Protein AF-A0A7I7MIK4-F1 (afdb_monomer_lite)

Sequence (98 aa):
MEDERFSVLLGRLRAVGGFANLFVKGDGRVRTASVIGESCAIPAPDDKMVGSDSPGANATVGMFFDYLERQPNGVAVSAAVGHPACARDAKTVEFATV

Radius of gyration: 14.72 Å; chains: 1; bounding box: 45×27×31 Å

pLDDT: mean 75.13, std 16.48, range [34.5, 91.94]

Foldseek 3Di:
DQQAFPVVVLVVCLVQQNWDWDWDDDDVDTDIDTGDDPVPQPDDWPEACDDPSPDDRRHGNNNQSVVQVVTPSGYHPPVNHPDGRDDPDDDDDDDPDD

Secondary structure (DSSP, 8-state):
-TTSBHHHHHHHHHHTTS-EEEEEEETTEEEEEEE--GGG-SSPPSB---GGGSPPTT-BHHHHHHHHTT-TT-B--GGG-SSPPPP-----------

Organism: NCBI:txid398694

Structure (mmCIF, N/CA/C/O backbone):
data_AF-A0A7I7MIK4-F1
#
_entry.id   AF-A0A7I7MIK4-F1
#
loop_
_atom_site.group_PDB
_atom_site.id
_atom_site.type_symbol
_atom_site.label_atom_id
_atom_site.label_alt_id
_atom_site.label_comp_id
_atom_site.label_asym_id
_atom_site.label_entity_id
_atom_site.label_seq_id
_atom_site.pdbx_PDB_ins_code
_atom_site.Cartn_x
_atom_site.Cartn_y
_atom_site.Cartn_z
_atom_site.occupancy
_atom_site.B_iso_or_equiv
_atom_site.auth_seq_id
_atom_site.auth_comp_id
_atom_site.auth_asym_id
_atom_site.auth_atom_id
_atom_site.pdbx_PDB_model_num
ATOM 1 N N . MET A 1 1 ? -8.235 1.560 12.370 1.00 76.62 1 MET A N 1
ATOM 2 C CA . MET A 1 1 ? -7.750 0.979 11.093 1.00 76.62 1 MET A CA 1
ATOM 3 C C . MET A 1 1 ? -6.317 1.396 10.814 1.00 76.62 1 MET A C 1
ATOM 5 O O . MET A 1 1 ? -5.599 0.591 10.247 1.00 76.62 1 MET A O 1
ATOM 9 N N . GLU A 1 2 ? -5.880 2.593 11.219 1.00 86.69 2 GLU A N 1
ATOM 10 C CA . GLU A 1 2 ? -4.471 2.993 11.077 1.00 86.69 2 GLU A CA 1
ATOM 11 C C . GLU A 1 2 ? -3.498 2.077 11.837 1.00 86.69 2 GLU A C 1
ATOM 13 O O . GLU A 1 2 ? -2.446 1.764 11.292 1.00 86.69 2 GLU A O 1
ATOM 18 N N . ASP A 1 3 ? -3.875 1.560 13.012 1.00 90.62 3 ASP A N 1
ATOM 19 C CA . ASP A 1 3 ? -3.048 0.621 13.802 1.00 90.62 3 ASP A CA 1
ATOM 20 C C . ASP A 1 3 ? -2.996 -0.804 13.244 1.00 90.62 3 ASP A C 1
ATOM 22 O O . ASP A 1 3 ? -2.288 -1.670 13.762 1.00 90.62 3 ASP A O 1
ATOM 26 N N . GLU A 1 4 ? -3.782 -1.092 12.207 1.00 91.25 4 GLU A N 1
ATOM 27 C CA . GLU A 1 4 ? -3.749 -2.402 11.585 1.00 91.25 4 GLU A CA 1
ATOM 28 C C . GLU A 1 4 ? -2.364 -2.667 10.993 1.00 91.25 4 GLU A C 1
ATOM 30 O O . GLU A 1 4 ? -1.730 -1.779 10.425 1.00 91.25 4 GLU A O 1
ATOM 35 N N . ARG A 1 5 ? -1.899 -3.915 11.082 1.00 89.75 5 ARG A N 1
ATOM 36 C CA . ARG A 1 5 ? -0.648 -4.315 10.441 1.00 89.75 5 ARG A CA 1
ATOM 37 C C . ARG A 1 5 ? -0.741 -4.145 8.928 1.00 89.75 5 ARG A C 1
ATOM 39 O O . ARG A 1 5 ? -1.636 -4.692 8.283 1.00 89.75 5 ARG A O 1
ATOM 46 N N . PHE A 1 6 ? 0.264 -3.496 8.352 1.00 86.50 6 PHE A N 1
ATOM 47 C CA . PHE A 1 6 ? 0.384 -3.312 6.910 1.00 86.50 6 PHE A CA 1
ATOM 48 C C . PHE A 1 6 ? 0.361 -4.652 6.157 1.00 86.50 6 PHE A C 1
ATOM 50 O O . PHE A 1 6 ? -0.256 -4.773 5.102 1.00 86.50 6 PHE A O 1
ATOM 57 N N . SER A 1 7 ? 0.935 -5.706 6.743 1.00 84.50 7 SER A N 1
ATOM 58 C CA . SER A 1 7 ? 0.908 -7.065 6.185 1.00 84.50 7 SER A CA 1
ATOM 59 C C . SER A 1 7 ? -0.505 -7.633 6.001 1.00 84.50 7 SER A C 1
ATOM 61 O O . SER A 1 7 ? -0.750 -8.365 5.039 1.00 84.50 7 SER A O 1
ATOM 63 N N . VAL A 1 8 ? -1.446 -7.273 6.876 1.00 89.06 8 VAL A N 1
ATOM 64 C CA . VAL A 1 8 ? -2.851 -7.693 6.786 1.00 89.06 8 VAL A CA 1
ATOM 65 C C . VAL A 1 8 ? -3.549 -6.947 5.647 1.00 89.06 8 VAL A C 1
ATOM 67 O O . VAL A 1 8 ? -4.224 -7.575 4.828 1.00 89.06 8 VAL A O 1
ATOM 70 N N . LEU A 1 9 ? -3.314 -5.636 5.522 1.00 87.19 9 LEU A N 1
ATOM 71 C CA . LEU A 1 9 ? -3.792 -4.841 4.389 1.00 87.19 9 LEU A CA 1
ATOM 72 C C . LEU A 1 9 ? -3.266 -5.388 3.052 1.00 87.19 9 LEU A C 1
ATOM 74 O O . LEU A 1 9 ? -4.052 -5.588 2.126 1.00 87.19 9 LEU A O 1
ATOM 78 N N . LEU A 1 10 ? -1.970 -5.706 2.966 1.00 84.81 10 LEU A N 1
ATOM 79 C CA . LEU A 1 10 ? -1.367 -6.333 1.785 1.00 84.81 10 LEU A CA 1
ATOM 80 C C . LEU A 1 10 ? -1.993 -7.692 1.456 1.00 84.81 10 LEU A C 1
ATOM 82 O O . LEU A 1 10 ? -2.131 -8.050 0.288 1.00 84.81 10 LEU A O 1
ATOM 86 N N . GLY A 1 11 ? -2.361 -8.475 2.473 1.00 83.81 11 GLY A N 1
ATOM 87 C CA . GLY A 1 11 ? -3.111 -9.718 2.293 1.00 83.81 11 GLY A CA 1
ATOM 88 C C . GLY A 1 11 ? -4.457 -9.485 1.603 1.00 83.81 11 GLY A C 1
ATOM 89 O O . GLY A 1 11 ? -4.790 -10.191 0.653 1.00 83.81 11 GLY A O 1
ATOM 90 N N . ARG A 1 12 ? -5.199 -8.451 2.017 1.00 86.88 12 ARG A N 1
ATOM 91 C CA . ARG A 1 12 ? -6.486 -8.104 1.393 1.00 86.88 12 ARG A CA 1
ATOM 92 C C . ARG A 1 12 ? -6.340 -7.520 -0.004 1.00 86.88 12 ARG A C 1
ATOM 94 O O . ARG A 1 12 ? -7.094 -7.915 -0.883 1.00 86.88 12 ARG A O 1
ATOM 101 N N . LEU A 1 13 ? -5.362 -6.639 -0.221 1.00 83.94 13 LEU A N 1
ATOM 102 C CA . LEU A 1 13 ? -5.045 -6.124 -1.555 1.00 83.94 13 LEU A CA 1
ATOM 103 C C . LEU A 1 13 ? -4.766 -7.278 -2.520 1.00 83.94 13 LEU A C 1
ATOM 105 O O . LEU A 1 13 ? -5.357 -7.340 -3.591 1.00 83.94 13 LEU A O 1
ATOM 109 N N . ARG A 1 14 ? -3.955 -8.255 -2.096 1.00 80.19 14 ARG A N 1
ATOM 110 C CA . ARG A 1 14 ? -3.701 -9.485 -2.860 1.00 80.19 14 ARG A CA 1
ATOM 111 C C . ARG A 1 14 ? -4.970 -10.261 -3.189 1.00 80.19 14 ARG A C 1
ATOM 113 O O . ARG A 1 14 ? -5.139 -10.683 -4.328 1.00 80.19 14 ARG A O 1
ATOM 120 N N . ALA A 1 15 ? -5.862 -10.428 -2.216 1.00 79.38 15 ALA A N 1
ATOM 121 C CA . ALA A 1 15 ? -7.101 -11.179 -2.400 1.00 79.38 15 ALA A CA 1
ATOM 122 C C . ALA A 1 15 ? -8.033 -10.573 -3.469 1.00 79.38 15 ALA A C 1
ATOM 124 O O . ALA A 1 15 ? -8.792 -11.315 -4.087 1.00 79.38 15 ALA A O 1
ATOM 125 N N . VAL A 1 16 ? -7.949 -9.259 -3.720 1.00 77.25 16 VAL A N 1
ATOM 126 C CA . VAL A 1 16 ? -8.744 -8.550 -4.744 1.00 77.25 16 VAL A CA 1
ATOM 127 C C . VAL A 1 16 ? -7.971 -8.269 -6.041 1.00 77.25 16 VAL A C 1
ATOM 129 O O . VAL A 1 16 ? -8.418 -7.486 -6.872 1.00 77.25 16 VAL A O 1
ATOM 132 N N . GLY A 1 17 ? -6.809 -8.901 -6.237 1.00 74.88 17 GLY A N 1
ATOM 133 C CA . GLY A 1 17 ? -6.005 -8.746 -7.455 1.00 74.88 17 GLY A CA 1
ATOM 134 C C . GLY A 1 17 ? -5.022 -7.573 -7.430 1.00 74.88 17 GLY A C 1
ATOM 135 O O . GLY A 1 17 ? -4.480 -7.212 -8.463 1.00 74.88 17 GLY A O 1
ATOM 136 N N . GLY A 1 18 ? -4.759 -6.980 -6.269 1.00 78.62 18 GLY A N 1
ATOM 137 C CA . GLY A 1 18 ? -3.710 -5.974 -6.090 1.00 78.62 18 GLY A CA 1
ATOM 138 C C . GLY A 1 18 ? -4.124 -4.538 -6.405 1.00 78.62 18 GLY A C 1
ATOM 139 O O . GLY A 1 18 ? -3.329 -3.640 -6.160 1.00 78.62 18 GLY A O 1
ATOM 140 N N . PHE A 1 19 ? -5.352 -4.299 -6.873 1.00 82.44 19 PHE A N 1
ATOM 141 C CA . PHE A 1 19 ? -5.865 -2.961 -7.183 1.00 82.44 19 PHE A CA 1
ATOM 142 C C . PHE A 1 19 ? -7.057 -2.626 -6.293 1.00 82.44 19 PHE A C 1
ATOM 144 O O . PHE A 1 19 ? -7.993 -3.417 -6.180 1.00 82.44 19 PHE A O 1
ATOM 151 N N . ALA A 1 20 ? -7.025 -1.464 -5.644 1.00 85.44 20 ALA A N 1
ATOM 152 C CA . ALA A 1 20 ? -8.093 -1.026 -4.751 1.00 85.44 20 ALA A CA 1
ATOM 153 C C . ALA A 1 20 ? -8.007 0.471 -4.451 1.00 85.44 20 ALA A C 1
ATOM 155 O O . ALA A 1 20 ? -6.924 1.051 -4.438 1.00 85.44 20 ALA A O 1
ATOM 156 N N . ASN A 1 21 ? -9.146 1.064 -4.094 1.00 88.19 21 ASN A N 1
ATOM 157 C CA . ASN A 1 21 ? -9.177 2.341 -3.390 1.00 88.19 21 ASN A CA 1
ATOM 158 C C . ASN A 1 21 ? -9.213 2.067 -1.886 1.00 88.19 21 ASN A C 1
ATOM 160 O O . ASN A 1 21 ? -10.095 1.366 -1.385 1.00 88.19 21 ASN A O 1
ATOM 164 N N . LEU A 1 22 ? -8.237 2.604 -1.173 1.00 88.38 22 LEU A N 1
ATOM 165 C CA . LEU A 1 22 ? -8.107 2.488 0.266 1.00 88.38 22 LEU A CA 1
ATOM 166 C C . LEU A 1 22 ? -8.709 3.724 0.914 1.00 88.38 22 LEU A C 1
ATOM 168 O O . LEU A 1 22 ? -8.292 4.838 0.618 1.00 88.38 22 LEU A O 1
ATOM 172 N N . PHE A 1 23 ? -9.641 3.509 1.836 1.00 88.50 23 PHE A N 1
ATOM 173 C CA . PHE A 1 23 ? -10.171 4.541 2.717 1.00 88.50 23 PHE A CA 1
ATOM 174 C C . PHE A 1 23 ? -9.879 4.114 4.146 1.00 88.50 23 PHE A C 1
ATOM 176 O O . PHE A 1 23 ? -10.374 3.086 4.613 1.00 88.50 23 PHE A O 1
ATOM 183 N N . VAL A 1 24 ? -9.042 4.879 4.835 1.00 87.38 24 VAL A N 1
ATOM 184 C CA . VAL A 1 24 ? -8.607 4.568 6.193 1.00 87.38 24 VAL A CA 1
ATOM 185 C C . VAL A 1 24 ? -9.043 5.696 7.104 1.00 87.38 24 VAL A C 1
ATOM 187 O O . VAL A 1 24 ? -8.625 6.840 6.951 1.00 87.38 24 VAL A O 1
ATOM 190 N N . LYS A 1 25 ? -9.908 5.366 8.063 1.00 85.94 25 LYS A N 1
ATOM 191 C CA . LYS A 1 25 ? -10.293 6.285 9.131 1.00 85.94 25 LYS A CA 1
ATOM 192 C C . LYS A 1 25 ? -9.249 6.228 10.250 1.00 85.94 25 LYS A C 1
ATOM 194 O O . LYS A 1 25 ? -9.024 5.158 10.828 1.00 85.94 25 LYS A O 1
ATOM 199 N N . GLY A 1 26 ? -8.653 7.382 10.516 1.00 78.62 26 GLY A N 1
ATOM 200 C CA . GLY A 1 26 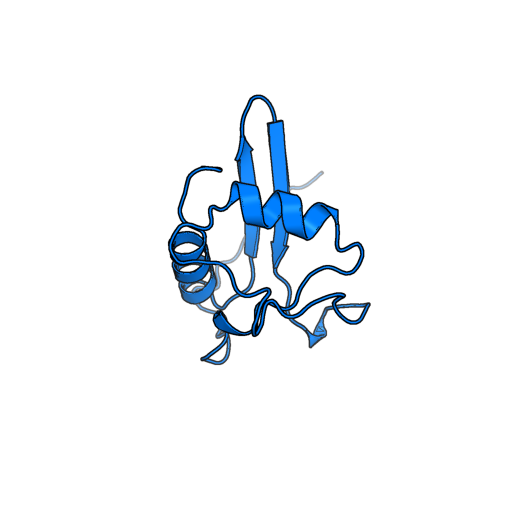? -7.743 7.679 11.619 1.00 78.62 26 GLY A CA 1
ATOM 201 C C . GLY A 1 26 ? -8.326 8.732 12.557 1.00 78.62 26 GLY A C 1
ATOM 202 O O . GLY A 1 26 ? -9.504 9.081 12.431 1.00 78.62 26 GLY A O 1
ATOM 203 N N . ASP A 1 27 ? -7.504 9.247 13.470 1.00 79.31 27 ASP A N 1
ATOM 204 C CA . ASP A 1 27 ? -7.863 10.244 14.492 1.00 79.31 27 ASP A CA 1
ATOM 205 C C . ASP A 1 27 ? -8.571 11.479 13.907 1.00 79.31 27 ASP A C 1
ATOM 207 O O . ASP A 1 27 ? -7.959 12.456 13.482 1.00 79.31 27 ASP A O 1
ATOM 211 N N . GLY A 1 28 ? -9.902 11.416 13.839 1.00 81.56 28 GLY A N 1
ATOM 212 C CA . GLY A 1 28 ? -10.757 12.483 13.317 1.00 81.56 28 GLY A CA 1
ATOM 213 C C . GLY A 1 28 ? -10.671 12.737 11.805 1.00 81.56 28 GLY A C 1
ATOM 214 O O . GLY A 1 28 ? -11.370 13.622 11.317 1.00 81.56 28 GLY A O 1
ATOM 215 N N . ARG A 1 29 ? -9.875 11.973 11.045 1.00 86.44 29 ARG A N 1
ATOM 216 C CA . ARG A 1 29 ? -9.679 12.168 9.595 1.00 86.44 29 ARG A CA 1
ATOM 217 C C . ARG A 1 29 ? -9.814 10.874 8.800 1.00 86.44 29 ARG A C 1
ATOM 219 O O . ARG A 1 29 ? -9.640 9.778 9.326 1.00 86.44 29 ARG A O 1
ATOM 226 N N . VAL A 1 30 ? -10.112 11.007 7.511 1.00 87.12 30 VAL A N 1
ATOM 227 C CA . VAL A 1 30 ? -10.080 9.899 6.550 1.00 87.12 30 VAL A CA 1
ATOM 228 C C . VAL A 1 30 ? -8.943 10.157 5.574 1.00 87.12 30 VAL A C 1
ATOM 230 O O . VAL A 1 30 ? -8.901 11.207 4.939 1.00 87.12 30 VAL A O 1
ATOM 233 N N . ARG A 1 31 ? -8.023 9.201 5.470 1.00 87.94 31 ARG A N 1
ATOM 234 C CA . ARG A 1 31 ? -6.948 9.189 4.479 1.00 87.94 31 ARG A CA 1
ATOM 235 C C . ARG A 1 31 ? -7.311 8.247 3.344 1.00 87.94 31 ARG A C 1
ATOM 237 O O . ARG A 1 31 ? -7.935 7.206 3.570 1.00 87.94 31 ARG A O 1
ATOM 244 N N . THR A 1 32 ? -6.928 8.618 2.127 1.00 90.81 32 THR A N 1
ATOM 245 C CA . THR A 1 32 ? -7.280 7.865 0.922 1.00 90.81 32 THR A CA 1
ATOM 246 C C . THR A 1 32 ? -6.056 7.597 0.069 1.00 90.81 32 THR A C 1
ATOM 248 O O . THR A 1 32 ? -5.240 8.498 -0.108 1.00 90.81 32 THR A O 1
ATOM 251 N N . ALA A 1 33 ? -5.934 6.392 -0.476 1.00 87.94 33 ALA A N 1
ATOM 252 C CA . ALA A 1 33 ? -4.887 6.055 -1.437 1.00 87.94 33 ALA A CA 1
ATOM 253 C C . ALA A 1 33 ? -5.436 5.108 -2.502 1.00 87.94 33 ALA A C 1
ATOM 255 O O . ALA A 1 33 ? -6.231 4.220 -2.192 1.00 87.94 33 ALA A O 1
ATOM 256 N N . SER A 1 34 ? -4.984 5.270 -3.740 1.00 88.19 34 SER A N 1
ATOM 257 C CA . SER A 1 34 ? -5.358 4.394 -4.849 1.00 88.19 34 SER A CA 1
ATOM 258 C C . SER A 1 34 ? -4.200 3.466 -5.179 1.00 88.19 34 SER A C 1
ATOM 260 O O . SER A 1 34 ? -3.085 3.920 -5.427 1.00 88.19 34 SER A O 1
ATOM 262 N N . VAL A 1 35 ? -4.467 2.165 -5.203 1.00 86.44 35 VAL A N 1
ATOM 263 C CA . VAL A 1 35 ? -3.532 1.154 -5.695 1.00 86.44 35 VAL A CA 1
ATOM 264 C C . VAL A 1 35 ? -3.933 0.816 -7.123 1.00 86.44 35 VAL A C 1
ATOM 266 O O . VAL A 1 35 ? -5.008 0.258 -7.356 1.00 86.44 35 VAL A O 1
ATOM 269 N N . ILE A 1 36 ? -3.079 1.192 -8.070 1.00 82.25 36 ILE A N 1
ATOM 270 C CA . ILE A 1 36 ? -3.314 1.076 -9.512 1.00 82.25 36 ILE A CA 1
ATOM 271 C C . ILE A 1 36 ? -2.287 0.145 -10.158 1.00 82.25 36 ILE A C 1
ATOM 273 O O . ILE A 1 36 ? -1.217 -0.105 -9.604 1.00 82.25 36 ILE A O 1
ATOM 277 N N . GLY A 1 37 ? -2.617 -0.368 -11.342 1.00 79.06 37 GLY A N 1
ATOM 278 C CA . GLY A 1 37 ? -1.659 -1.090 -12.175 1.00 79.06 37 GLY A CA 1
ATOM 279 C C . GLY A 1 37 ? -0.552 -0.177 -12.673 1.00 79.06 37 GLY A C 1
ATOM 280 O O . GLY A 1 37 ? -0.810 0.974 -13.013 1.00 79.06 37 GLY A O 1
ATOM 281 N N . GLU A 1 38 ? 0.664 -0.714 -12.769 1.00 73.75 38 GLU A N 1
ATOM 282 C CA . GLU A 1 38 ? 1.821 0.004 -13.321 1.00 73.75 38 GLU A CA 1
ATOM 283 C C . GLU A 1 38 ? 1.546 0.509 -14.744 1.00 73.75 38 GLU A C 1
ATOM 285 O O . GLU A 1 38 ? 1.890 1.636 -15.075 1.00 73.75 38 GLU A O 1
ATOM 290 N N . SER A 1 39 ? 0.818 -0.263 -15.558 1.00 75.75 39 SER A N 1
ATOM 291 C CA . SER A 1 39 ? 0.389 0.148 -16.903 1.00 75.75 39 SER A CA 1
ATOM 292 C C . SER A 1 39 ? -0.555 1.356 -16.928 1.00 75.75 39 SER A C 1
ATOM 294 O O . SER A 1 39 ? -0.742 1.961 -17.981 1.00 75.75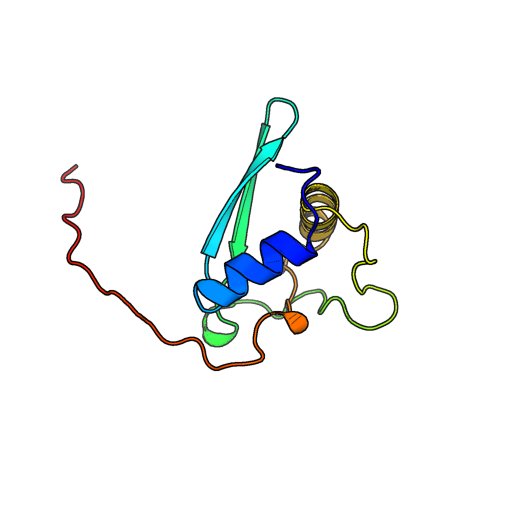 39 SER A O 1
ATOM 296 N N . CYS A 1 40 ? -1.172 1.692 -15.795 1.00 75.31 40 CYS A N 1
ATOM 297 C CA . CYS A 1 40 ? -2.054 2.844 -15.632 1.00 75.31 40 CYS A CA 1
ATOM 298 C C . CYS A 1 40 ? -1.389 3.987 -14.848 1.00 75.31 40 CYS A C 1
ATOM 300 O O . CYS A 1 40 ? -2.015 5.030 -14.663 1.00 75.31 40 CYS A O 1
ATOM 302 N N . ALA A 1 41 ? -0.155 3.804 -14.371 1.00 75.31 41 ALA A N 1
ATOM 303 C CA . ALA A 1 41 ? 0.592 4.848 -13.687 1.00 75.31 41 ALA A CA 1
ATOM 304 C C . ALA A 1 41 ? 1.179 5.828 -14.716 1.00 75.31 41 ALA A C 1
ATOM 306 O O . ALA A 1 41 ? 1.802 5.425 -15.695 1.00 75.31 41 ALA A O 1
ATOM 307 N N . ILE A 1 42 ? 0.944 7.127 -14.507 1.00 62.66 42 ILE A N 1
ATOM 308 C CA . ILE A 1 42 ? 1.440 8.198 -15.385 1.00 62.66 42 ILE A CA 1
ATOM 309 C C . ILE A 1 42 ? 2.924 8.510 -15.089 1.00 62.66 42 ILE A C 1
ATOM 311 O O . ILE A 1 42 ? 3.692 8.645 -16.042 1.00 62.66 42 ILE A O 1
ATOM 315 N N . PRO A 1 43 ? 3.360 8.606 -13.813 1.00 70.62 43 PRO A N 1
ATOM 316 C CA . PRO A 1 43 ? 4.773 8.725 -13.463 1.00 70.62 43 PRO A CA 1
ATOM 317 C C . PRO A 1 43 ? 5.396 7.389 -13.018 1.00 70.62 43 PRO A C 1
ATOM 319 O O . PRO A 1 43 ? 4.703 6.464 -12.592 1.00 70.62 43 PRO A O 1
ATOM 322 N N . ALA A 1 44 ? 6.731 7.321 -13.064 1.00 77.44 44 ALA A N 1
ATOM 323 C CA . ALA A 1 44 ? 7.482 6.288 -12.354 1.00 77.44 44 ALA A CA 1
ATOM 324 C C . ALA A 1 44 ? 7.336 6.492 -10.831 1.00 77.44 44 ALA A C 1
ATOM 326 O O . ALA A 1 44 ? 7.308 7.639 -10.385 1.00 77.44 44 ALA A O 1
ATOM 327 N N . PRO A 1 45 ? 7.258 5.412 -10.037 1.00 82.38 45 PRO A N 1
ATOM 328 C CA . PRO A 1 45 ? 7.140 5.516 -8.587 1.00 82.38 45 PRO A CA 1
ATOM 329 C C . PRO A 1 45 ? 8.430 6.072 -7.974 1.00 82.38 45 PRO A C 1
ATOM 331 O O . PRO A 1 45 ? 9.525 5.759 -8.449 1.00 82.38 45 PRO A O 1
ATOM 334 N N . ASP A 1 46 ? 8.303 6.829 -6.884 1.00 81.75 46 ASP A N 1
ATOM 335 C CA . ASP A 1 46 ? 9.460 7.377 -6.165 1.00 81.75 46 ASP A CA 1
ATOM 336 C C . ASP A 1 46 ? 10.228 6.287 -5.401 1.00 81.75 46 ASP A C 1
A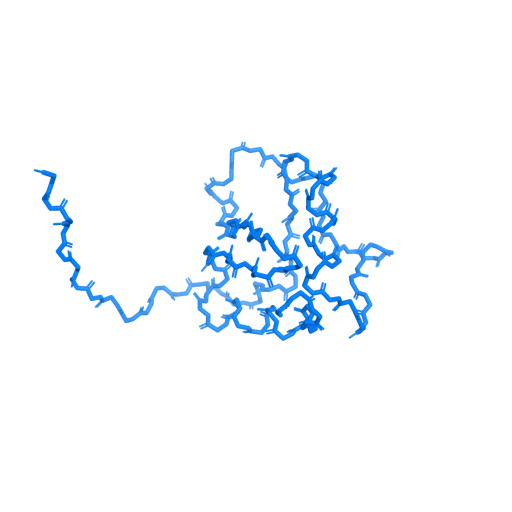TOM 338 O O . ASP A 1 46 ? 11.442 6.380 -5.232 1.00 81.75 46 ASP A O 1
ATOM 342 N N . ASP A 1 47 ? 9.537 5.223 -4.975 1.00 83.38 47 ASP A N 1
ATOM 343 C CA . ASP A 1 47 ? 10.135 4.102 -4.244 1.00 83.38 47 ASP A CA 1
ATOM 344 C C . ASP A 1 47 ? 9.450 2.760 -4.580 1.00 83.38 47 ASP A C 1
ATOM 346 O O . ASP A 1 47 ? 8.365 2.702 -5.164 1.00 83.38 47 ASP A O 1
ATOM 350 N N . LYS A 1 48 ? 10.093 1.653 -4.206 1.00 80.06 48 LYS A N 1
ATOM 351 C CA . LYS A 1 48 ? 9.630 0.266 -4.340 1.00 80.06 48 LYS A CA 1
ATOM 352 C C . LYS A 1 48 ? 9.499 -0.471 -2.996 1.00 80.06 48 LYS A C 1
ATOM 354 O O . LYS A 1 48 ? 9.097 -1.635 -2.998 1.00 80.06 48 LYS A O 1
ATOM 359 N N . MET A 1 49 ? 9.851 0.161 -1.869 1.00 77.44 49 MET A N 1
ATOM 360 C CA . MET A 1 49 ? 9.820 -0.427 -0.515 1.00 77.44 49 MET A CA 1
ATOM 361 C C . MET A 1 49 ? 10.583 -1.754 -0.416 1.00 77.44 49 MET A C 1
ATOM 363 O O . MET A 1 49 ? 10.080 -2.755 0.101 1.00 77.44 49 MET A O 1
ATOM 367 N N . VAL A 1 50 ? 11.796 -1.783 -0.962 1.00 77.94 50 VAL A N 1
ATOM 368 C CA . VAL A 1 50 ? 12.676 -2.959 -0.946 1.00 77.94 50 VAL A CA 1
ATOM 369 C C . VAL A 1 50 ? 13.929 -2.679 -0.123 1.00 77.94 50 VAL A C 1
ATOM 371 O O . VAL A 1 50 ? 14.329 -1.534 0.056 1.00 77.94 50 VAL A O 1
ATOM 374 N N . GLY A 1 51 ? 14.579 -3.734 0.372 1.00 76.12 51 GLY A N 1
ATOM 375 C CA . GLY A 1 51 ? 15.809 -3.590 1.152 1.00 76.12 51 GLY A CA 1
ATOM 376 C C . GLY A 1 51 ? 15.566 -2.897 2.495 1.00 76.12 51 GLY A C 1
ATOM 377 O O . GLY A 1 51 ? 14.718 -3.337 3.269 1.00 76.12 51 GLY A O 1
ATOM 378 N N . SER A 1 52 ? 16.328 -1.837 2.772 1.00 74.00 52 SER A N 1
ATOM 379 C CA . SER A 1 52 ? 16.252 -1.058 4.018 1.00 74.00 52 SER A CA 1
ATOM 380 C C . SER A 1 52 ? 14.912 -0.358 4.229 1.00 74.00 52 SER A C 1
ATOM 382 O O . SER A 1 52 ? 14.514 -0.167 5.374 1.00 74.00 52 SER A O 1
ATOM 384 N N . ASP A 1 53 ? 14.209 -0.028 3.146 1.00 71.62 53 ASP A N 1
ATOM 385 C CA . ASP A 1 53 ? 12.924 0.681 3.173 1.00 71.62 53 ASP A CA 1
ATOM 386 C C . ASP A 1 53 ? 11.726 -0.282 3.177 1.00 71.62 53 ASP A C 1
ATOM 388 O O . ASP A 1 53 ? 10.563 0.124 3.098 1.00 71.62 53 ASP A O 1
ATOM 392 N N . SER A 1 54 ? 11.997 -1.587 3.298 1.00 77.69 54 SER A N 1
ATOM 393 C CA . SER A 1 54 ? 10.958 -2.594 3.479 1.00 77.69 54 SER A CA 1
ATOM 394 C C . SER A 1 54 ? 10.246 -2.398 4.825 1.00 77.69 54 SER A C 1
ATOM 396 O O . SER A 1 54 ? 10.901 -2.280 5.865 1.00 77.69 54 SER A O 1
ATOM 398 N N . PRO A 1 55 ? 8.904 -2.471 4.862 1.00 80.31 55 PRO A N 1
ATOM 399 C CA . PRO A 1 55 ? 8.149 -2.445 6.106 1.00 80.31 55 PRO A CA 1
ATOM 400 C C . PRO A 1 55 ? 8.597 -3.553 7.055 1.00 80.31 55 PRO A C 1
ATOM 402 O O . PRO A 1 55 ? 8.653 -4.727 6.679 1.00 80.31 55 PRO A O 1
ATOM 405 N N . GLY A 1 56 ? 8.856 -3.191 8.310 1.00 79.38 56 GLY A N 1
ATOM 406 C CA . GLY A 1 56 ? 9.058 -4.168 9.376 1.00 79.38 56 GLY A CA 1
ATOM 407 C C . GLY A 1 56 ? 7.778 -4.955 9.687 1.00 79.38 56 GLY A C 1
ATOM 408 O O . GLY A 1 56 ? 6.669 -4.542 9.34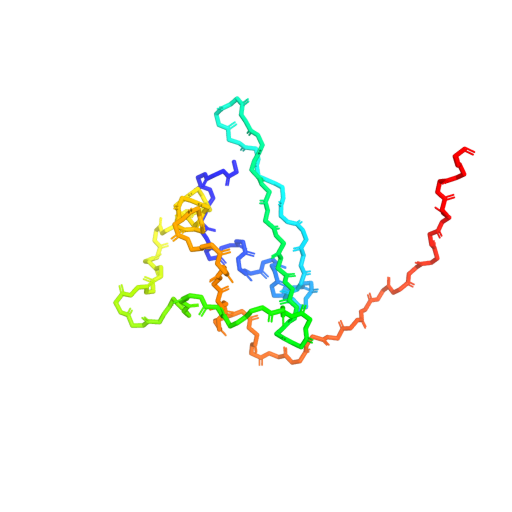9 1.00 79.38 56 GLY A O 1
ATOM 409 N N . ALA A 1 57 ? 7.907 -6.071 10.411 1.00 82.00 57 ALA A N 1
ATOM 410 C CA . ALA A 1 57 ? 6.776 -6.942 10.770 1.00 82.00 57 ALA A CA 1
ATOM 411 C C . ALA A 1 57 ? 5.654 -6.236 11.565 1.00 82.00 57 ALA A C 1
ATOM 413 O O . ALA A 1 57 ? 4.505 -6.682 11.551 1.00 82.00 57 ALA A O 1
ATOM 414 N N . ASN A 1 58 ? 5.995 -5.131 12.234 1.00 84.88 58 ASN A N 1
ATOM 415 C CA . ASN A 1 58 ? 5.085 -4.315 13.036 1.00 84.88 58 ASN A CA 1
ATOM 416 C C . ASN A 1 58 ? 4.658 -3.015 12.337 1.00 84.88 58 ASN A C 1
ATOM 418 O O . ASN A 1 58 ? 4.004 -2.190 12.966 1.00 84.88 58 ASN A O 1
ATOM 422 N N . ALA A 1 59 ? 5.027 -2.812 11.068 1.00 88.12 59 ALA A N 1
ATOM 423 C CA . ALA A 1 59 ? 4.597 -1.640 10.320 1.00 88.12 59 ALA A CA 1
ATOM 424 C C . ALA A 1 59 ? 3.069 -1.610 10.229 1.00 88.12 59 ALA A C 1
ATOM 426 O O . ALA A 1 59 ? 2.427 -2.630 9.946 1.00 88.12 59 ALA A O 1
ATOM 427 N N . THR A 1 60 ? 2.494 -0.439 10.470 1.00 91.94 60 THR A N 1
ATOM 428 C CA . THR A 1 60 ? 1.047 -0.243 10.461 1.00 91.94 60 THR A CA 1
ATOM 429 C C . THR A 1 60 ? 0.585 0.417 9.167 1.00 91.94 60 THR A C 1
ATOM 431 O O . THR A 1 60 ? 1.380 0.959 8.396 1.00 91.94 60 THR A O 1
ATOM 434 N N . VAL A 1 61 ? -0.720 0.375 8.913 1.00 90.19 61 VAL A N 1
ATOM 435 C CA . VAL A 1 61 ? -1.337 1.088 7.792 1.00 90.19 61 VAL A CA 1
ATOM 436 C C . VAL A 1 61 ? -1.104 2.595 7.919 1.00 90.19 61 VAL A C 1
ATOM 438 O O . VAL A 1 61 ? -0.770 3.233 6.927 1.00 90.19 61 VAL A O 1
ATOM 441 N N . GLY A 1 62 ? -1.196 3.160 9.126 1.00 90.44 62 GLY A N 1
ATOM 442 C CA . GLY A 1 62 ? -0.902 4.575 9.376 1.00 90.44 62 GLY A CA 1
ATOM 443 C C . GLY A 1 62 ? 0.515 4.964 8.945 1.00 90.44 62 GLY A C 1
ATOM 444 O O . GLY A 1 62 ? 0.679 5.910 8.179 1.00 90.44 62 GLY A O 1
ATOM 445 N N . MET A 1 63 ? 1.520 4.162 9.323 1.00 89.81 63 MET A N 1
ATOM 446 C CA . MET A 1 63 ? 2.916 4.381 8.915 1.00 89.81 63 MET A CA 1
ATOM 447 C C . MET A 1 63 ? 3.100 4.336 7.393 1.00 89.81 63 MET A C 1
ATOM 449 O O . MET A 1 63 ? 3.892 5.100 6.844 1.00 89.81 63 MET A O 1
ATOM 453 N N . PHE A 1 64 ? 2.372 3.456 6.699 1.00 88.56 64 PHE A N 1
ATOM 454 C CA . PHE A 1 64 ? 2.392 3.403 5.237 1.00 88.56 64 PHE A CA 1
ATOM 455 C C . PHE A 1 64 ? 1.807 4.675 4.611 1.00 88.56 64 PHE A C 1
ATOM 457 O O . PHE A 1 64 ? 2.394 5.212 3.677 1.00 88.56 64 PHE A O 1
ATOM 464 N N . PHE A 1 65 ? 0.704 5.202 5.146 1.00 89.62 65 PHE A N 1
ATOM 465 C CA . PHE A 1 65 ? 0.140 6.473 4.682 1.00 89.62 65 PHE A CA 1
ATOM 466 C C . PHE A 1 65 ? 1.070 7.661 4.953 1.00 89.62 65 PHE A C 1
ATOM 468 O O . PHE A 1 65 ? 1.262 8.485 4.064 1.00 89.62 65 PHE A O 1
ATOM 475 N N . ASP A 1 66 ? 1.706 7.718 6.125 1.00 89.69 66 ASP A N 1
ATOM 476 C CA . ASP A 1 66 ? 2.710 8.748 6.427 1.00 89.69 66 ASP A CA 1
ATOM 477 C C . ASP A 1 66 ? 3.901 8.680 5.463 1.00 89.69 66 ASP A C 1
ATOM 479 O O . ASP A 1 66 ? 4.512 9.696 5.135 1.00 89.69 66 ASP A O 1
ATOM 483 N N . TYR A 1 67 ? 4.262 7.471 5.028 1.00 86.75 67 TYR A N 1
ATOM 484 C CA . TYR A 1 67 ? 5.302 7.2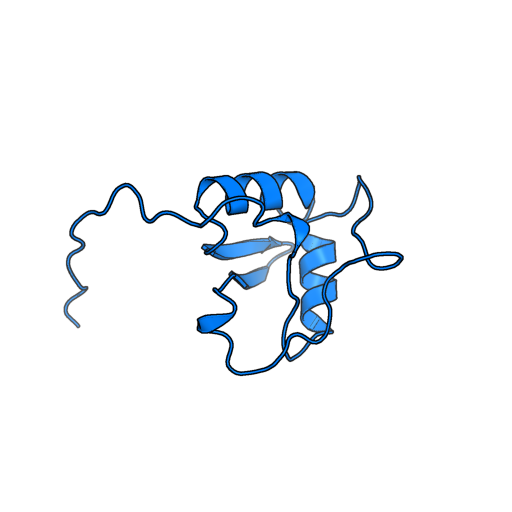58 4.032 1.00 86.75 67 TYR A CA 1
ATOM 485 C C . TYR A 1 67 ? 4.851 7.709 2.638 1.00 86.75 67 TYR A C 1
ATOM 487 O O . TYR A 1 67 ? 5.581 8.465 2.008 1.00 86.75 67 TYR A O 1
ATOM 495 N N . LEU A 1 68 ? 3.645 7.336 2.193 1.00 87.44 68 LEU A N 1
ATOM 496 C CA . LEU A 1 68 ? 3.076 7.774 0.910 1.00 87.44 68 LEU A CA 1
ATOM 497 C C . LEU A 1 68 ? 2.985 9.299 0.788 1.00 87.44 68 LEU A C 1
ATOM 499 O O . LEU A 1 68 ? 3.246 9.834 -0.282 1.00 87.44 68 LEU A O 1
ATOM 503 N N . GLU A 1 69 ? 2.672 10.011 1.872 1.00 87.25 69 GLU A N 1
ATOM 504 C CA . GLU A 1 69 ? 2.619 11.482 1.874 1.00 87.25 69 GLU A CA 1
ATOM 505 C C . GLU A 1 69 ? 3.969 12.141 1.534 1.00 87.25 69 GLU A C 1
ATOM 507 O O . GLU A 1 69 ? 4.000 13.300 1.126 1.00 87.25 69 GLU A O 1
ATOM 512 N N . ARG A 1 70 ? 5.084 11.410 1.665 1.00 85.38 70 ARG A N 1
ATOM 513 C CA . ARG A 1 70 ? 6.428 11.875 1.286 1.00 85.38 70 ARG A CA 1
ATOM 514 C C . ARG A 1 70 ? 6.826 11.500 -0.144 1.00 85.38 70 ARG A C 1
ATOM 516 O O . ARG A 1 70 ? 7.882 11.938 -0.585 1.00 85.38 70 ARG A O 1
ATOM 523 N N . GLN A 1 71 ? 6.006 10.710 -0.838 1.00 85.81 71 GLN A N 1
ATOM 524 C CA . GLN A 1 71 ? 6.276 10.165 -2.169 1.00 85.81 71 GLN A CA 1
ATOM 525 C C . GLN A 1 71 ? 5.253 10.729 -3.168 1.00 85.81 71 GLN A C 1
ATOM 527 O O . GLN A 1 71 ? 4.207 10.109 -3.390 1.00 85.81 71 GLN A O 1
ATOM 532 N N . PRO A 1 72 ? 5.482 11.929 -3.736 1.00 83.25 72 PRO A N 1
ATOM 533 C CA . PRO A 1 72 ? 4.518 12.598 -4.614 1.00 83.25 72 PRO A CA 1
ATOM 534 C C . PRO A 1 72 ? 4.110 11.782 -5.853 1.00 83.25 72 PRO A C 1
ATOM 536 O O . PRO A 1 72 ? 2.996 11.958 -6.344 1.00 83.25 72 PRO A O 1
ATOM 539 N N . ASN A 1 73 ? 4.964 10.876 -6.337 1.00 81.88 73 ASN A N 1
ATOM 540 C CA . ASN A 1 73 ? 4.676 9.966 -7.451 1.00 81.88 73 ASN A CA 1
ATOM 541 C C . ASN A 1 73 ? 4.258 8.561 -6.985 1.00 81.88 73 ASN A C 1
ATOM 543 O O . ASN A 1 73 ? 4.086 7.648 -7.794 1.00 81.88 73 ASN A O 1
ATOM 547 N N . GLY A 1 74 ? 4.062 8.382 -5.680 1.00 84.50 74 GLY A N 1
ATOM 548 C CA . GLY A 1 74 ? 3.647 7.128 -5.081 1.00 84.50 74 GLY A CA 1
ATOM 549 C C . GLY A 1 74 ? 4.758 6.084 -5.021 1.00 84.50 74 GLY A C 1
ATOM 550 O O . GLY A 1 74 ? 5.944 6.355 -5.206 1.00 84.50 74 GLY A O 1
ATOM 551 N N . VAL A 1 75 ? 4.350 4.862 -4.694 1.00 85.50 75 VAL A N 1
ATOM 552 C CA . VAL A 1 75 ? 5.253 3.774 -4.325 1.00 85.50 75 VAL A CA 1
ATOM 553 C C . VAL A 1 75 ? 4.801 2.483 -4.989 1.00 85.50 75 VAL A C 1
ATOM 555 O O . VAL A 1 75 ? 3.630 2.108 -4.908 1.00 85.50 75 VAL A O 1
ATOM 558 N N . ALA A 1 76 ? 5.733 1.769 -5.612 1.00 85.56 76 ALA A N 1
ATOM 559 C CA . ALA A 1 76 ? 5.470 0.456 -6.180 1.00 85.56 76 ALA A CA 1
ATOM 560 C C . ALA A 1 76 ? 5.519 -0.628 -5.099 1.00 85.56 76 ALA A C 1
ATOM 562 O O . ALA A 1 76 ? 6.562 -0.931 -4.527 1.00 85.56 76 ALA A O 1
ATOM 563 N N . VAL A 1 77 ? 4.385 -1.280 -4.858 1.00 76.12 77 VAL A N 1
ATOM 564 C CA . VAL A 1 77 ? 4.267 -2.342 -3.853 1.00 76.12 77 VAL A CA 1
ATOM 565 C C . VAL A 1 77 ? 4.566 -3.704 -4.495 1.00 76.12 77 VAL A C 1
ATOM 567 O O . VAL A 1 77 ? 3.666 -4.471 -4.831 1.00 76.12 77 VAL A O 1
ATOM 570 N N . SER A 1 78 ? 5.854 -4.017 -4.668 1.00 62.41 78 SER A N 1
ATOM 571 C CA . SER A 1 78 ? 6.320 -5.244 -5.349 1.00 62.41 78 SER A CA 1
ATOM 572 C C . SER A 1 78 ? 5.919 -6.545 -4.619 1.00 62.41 78 SER A C 1
ATOM 574 O O . SER A 1 78 ? 5.580 -7.553 -5.238 1.00 62.41 78 SER A O 1
ATOM 576 N N . ALA A 1 79 ? 5.833 -6.521 -3.282 1.00 53.69 79 ALA A N 1
ATOM 577 C CA . ALA A 1 79 ? 5.486 -7.694 -2.465 1.00 53.69 79 ALA A CA 1
ATOM 578 C C . ALA A 1 79 ? 4.004 -8.143 -2.559 1.00 53.69 79 ALA A C 1
ATOM 580 O O . ALA A 1 79 ? 3.624 -9.173 -1.986 1.00 53.69 79 ALA A O 1
ATOM 581 N N . ALA A 1 80 ? 3.147 -7.388 -3.259 1.00 50.41 80 ALA A N 1
ATOM 582 C CA . ALA A 1 80 ? 1.712 -7.660 -3.377 1.00 50.41 80 ALA A CA 1
ATOM 583 C C . ALA A 1 80 ? 1.298 -8.383 -4.672 1.00 50.41 80 ALA A C 1
ATOM 585 O O . ALA A 1 80 ? 0.161 -8.822 -4.766 1.00 50.41 80 ALA A O 1
ATOM 586 N N . VAL A 1 81 ? 2.172 -8.557 -5.662 1.00 47.31 81 VAL A N 1
ATOM 587 C CA . VAL A 1 81 ? 1.759 -8.986 -7.016 1.00 47.31 81 VAL A CA 1
ATOM 588 C C . VAL A 1 81 ? 2.544 -10.205 -7.501 1.00 47.31 81 VAL A C 1
ATOM 590 O O . VAL A 1 81 ? 3.088 -10.240 -8.593 1.00 47.31 81 VAL A O 1
ATOM 593 N N . GLY A 1 82 ? 2.599 -11.251 -6.673 1.00 41.12 82 GLY A N 1
ATOM 594 C CA . GLY A 1 82 ? 3.167 -12.551 -7.065 1.00 41.12 82 GLY A CA 1
ATOM 595 C C . GLY A 1 82 ? 2.271 -13.389 -7.989 1.00 41.12 82 GLY A C 1
ATOM 596 O O . GLY A 1 82 ? 2.662 -14.484 -8.373 1.00 41.12 82 GLY A O 1
ATOM 597 N N . HIS A 1 83 ? 1.071 -12.914 -8.330 1.00 41.75 83 HIS A N 1
ATOM 598 C CA . HIS A 1 83 ? 0.176 -13.587 -9.269 1.00 41.75 83 HIS A CA 1
ATOM 599 C C . HIS A 1 83 ? -0.486 -12.543 -10.173 1.00 41.75 83 HIS A C 1
ATOM 601 O O . HIS A 1 83 ? -0.842 -11.472 -9.673 1.00 41.75 83 HIS A O 1
ATOM 607 N N . PRO A 1 84 ? -0.673 -12.832 -11.475 1.00 38.97 84 PRO A N 1
ATOM 608 C CA . PRO A 1 84 ? -1.414 -11.950 -12.365 1.00 38.97 84 PRO A CA 1
ATOM 609 C C . PRO A 1 84 ? -2.797 -11.667 -11.772 1.00 38.97 84 PRO A C 1
ATOM 611 O O . PRO A 1 84 ? -3.539 -12.583 -11.412 1.00 38.97 84 PRO A O 1
ATOM 614 N N . ALA A 1 85 ? -3.121 -10.383 -11.644 1.00 42.66 85 ALA A N 1
ATOM 615 C CA . ALA A 1 85 ? -4.436 -9.924 -11.242 1.00 42.66 85 ALA A CA 1
ATOM 616 C C . ALA A 1 85 ? -5.472 -10.434 -12.252 1.00 42.66 85 ALA A C 1
ATOM 618 O O . ALA A 1 85 ? -5.425 -10.089 -13.432 1.00 42.66 85 ALA A O 1
ATOM 619 N N . CYS A 1 86 ? -6.403 -11.272 -11.805 1.00 35.28 86 CYS A N 1
ATOM 620 C CA . CYS A 1 86 ? -7.547 -11.673 -12.614 1.00 35.28 86 CYS A CA 1
ATOM 621 C C . CYS A 1 86 ? -8.761 -10.868 -12.158 1.00 35.28 86 CYS A C 1
ATOM 623 O O . CYS A 1 86 ? -9.101 -10.911 -10.976 1.00 35.28 86 CYS A O 1
ATOM 625 N N . ALA A 1 87 ? -9.447 -10.194 -13.082 1.00 39.91 87 ALA A N 1
ATOM 626 C CA . ALA A 1 87 ? -10.800 -9.721 -12.818 1.00 39.91 87 ALA A CA 1
ATOM 627 C C . ALA A 1 87 ? -11.693 -10.941 -12.523 1.00 39.91 87 ALA A C 1
ATOM 629 O O . ALA A 1 87 ? -11.715 -11.903 -13.294 1.00 39.91 87 ALA A O 1
ATOM 630 N N . ARG A 1 88 ? -12.385 -10.926 -11.383 1.00 39.06 88 ARG A N 1
ATOM 631 C CA . ARG A 1 88 ? -13.329 -11.965 -10.948 1.00 39.06 88 ARG A CA 1
ATOM 632 C C . ARG A 1 88 ? -14.624 -11.284 -10.510 1.00 39.06 88 ARG A C 1
ATOM 634 O O . ARG A 1 88 ? -14.601 -10.111 -10.152 1.00 39.06 88 ARG A O 1
ATOM 641 N N . ASP A 1 89 ? -15.738 -12.006 -10.580 1.00 34.50 89 ASP A N 1
ATOM 642 C CA . ASP A 1 89 ? -17.047 -11.566 -10.070 1.00 34.50 89 ASP A CA 1
ATOM 643 C C . ASP A 1 89 ? -17.587 -10.250 -10.662 1.00 34.50 89 ASP A C 1
ATOM 645 O O . ASP A 1 89 ? -18.151 -9.415 -9.952 1.00 34.50 89 ASP A O 1
ATOM 649 N N . ALA A 1 90 ? -17.457 -10.066 -11.981 1.00 39.59 90 ALA A N 1
ATOM 650 C CA . ALA A 1 90 ? -18.079 -8.938 -12.672 1.00 39.59 90 AL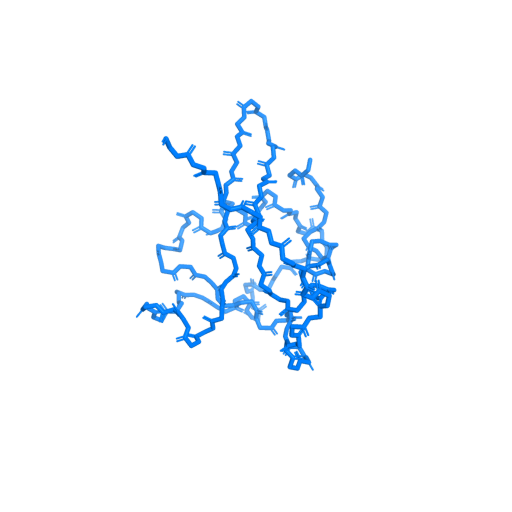A A CA 1
ATOM 651 C C . ALA A 1 90 ? -19.606 -8.942 -12.461 1.00 39.59 90 ALA A C 1
ATOM 653 O O . ALA A 1 90 ? -20.286 -9.927 -12.753 1.00 39.59 90 ALA A O 1
ATOM 654 N N . LYS A 1 91 ? -20.143 -7.823 -11.965 1.00 45.91 91 LYS A N 1
ATOM 655 C CA . LYS A 1 91 ? -21.582 -7.572 -11.824 1.00 45.91 91 LYS A CA 1
ATOM 656 C C . LYS A 1 91 ? -21.935 -6.253 -12.500 1.00 45.91 91 LYS A C 1
ATOM 658 O O . LYS A 1 91 ? -21.172 -5.294 -12.415 1.00 45.91 91 LYS A O 1
ATOM 663 N N . THR A 1 92 ? -23.096 -6.207 -13.145 1.00 44.88 92 THR A N 1
ATOM 664 C CA . THR A 1 92 ? -23.659 -4.971 -13.698 1.00 44.88 92 THR A CA 1
ATOM 665 C C . THR A 1 92 ? -24.002 -4.021 -12.553 1.00 44.88 92 THR A C 1
ATOM 667 O O . THR A 1 92 ? -24.720 -4.406 -11.631 1.00 44.88 92 THR A O 1
ATOM 670 N N . VAL A 1 93 ? -23.485 -2.795 -12.609 1.00 45.34 93 VAL A N 1
ATOM 671 C CA . VAL A 1 93 ? -23.869 -1.700 -11.709 1.00 45.34 93 VAL A CA 1
ATOM 672 C C . VAL A 1 93 ? -24.623 -0.651 -12.514 1.00 45.34 93 VAL A C 1
ATOM 674 O O . VAL A 1 93 ? -24.224 -0.327 -13.633 1.00 45.34 93 VAL A O 1
ATOM 677 N N . GLU A 1 94 ? -25.723 -0.142 -11.964 1.00 54.59 94 GLU A N 1
ATOM 678 C CA . GLU A 1 94 ? -26.421 0.994 -12.561 1.00 54.59 94 GLU A CA 1
ATOM 679 C C . GLU A 1 94 ? -25.692 2.289 -12.197 1.00 54.59 94 GLU A C 1
ATOM 681 O O . GLU A 1 94 ? -25.302 2.501 -11.046 1.00 54.59 94 GLU A O 1
ATOM 686 N N . PHE A 1 95 ? -25.471 3.147 -13.193 1.00 49.88 95 PHE A N 1
ATOM 687 C CA . PHE A 1 95 ? -24.893 4.465 -12.964 1.00 49.88 95 PHE A CA 1
ATOM 688 C C . PHE A 1 95 ? -25.908 5.346 -12.238 1.00 49.88 95 PHE A C 1
ATOM 690 O O . PHE A 1 95 ? -27.081 5.371 -12.604 1.00 49.88 95 PHE A O 1
ATOM 697 N N . ALA A 1 96 ? -25.449 6.100 -11.237 1.00 48.91 96 ALA A N 1
ATOM 698 C CA . ALA A 1 96 ? -26.272 7.138 -10.637 1.00 48.91 96 ALA A CA 1
ATOM 699 C C . ALA A 1 96 ? -26.616 8.174 -11.717 1.00 48.91 96 ALA A C 1
ATOM 701 O O . ALA A 1 96 ? -25.734 8.872 -12.220 1.00 48.91 96 ALA A O 1
ATOM 702 N N . THR A 1 97 ? -27.889 8.243 -12.099 1.00 53.53 97 THR A N 1
ATOM 703 C CA . THR A 1 97 ? -28.425 9.363 -12.873 1.00 53.53 97 THR A CA 1
ATOM 704 C C . THR A 1 97 ? -28.312 10.627 -12.030 1.00 53.53 97 THR A C 1
ATOM 706 O O . THR A 1 97 ? -28.828 10.664 -10.912 1.00 53.53 97 THR A O 1
ATOM 709 N N . VAL A 1 98 ? -27.593 11.616 -12.566 1.00 51.09 98 VAL A N 1
ATOM 710 C CA . VAL A 1 98 ? -27.534 12.993 -12.052 1.00 51.09 98 VAL A CA 1
ATOM 711 C C . VAL A 1 98 ? -28.875 13.678 -12.273 1.00 51.09 98 VAL A C 1
ATOM 713 O O . VAL A 1 98 ? -29.439 13.488 -13.376 1.00 51.09 98 VAL A O 1
#